Protein AF-0000000075550782 (afdb_homodimer)

Sequence (140 aa):
MREEEVTAQDTEEDKLVRCVVVNNRIVGALLIGDTEMEETLENLILNKTDLEGIADTFLEPGVDLDDYFDMREEEVTAQDTEEDKLVRCVVVNNRIVGALLIGDTEMEETLENLILNKTDLEGIADTFLEPGVDLDDYFD

InterPro domains:
  IPR016156 FAD/NAD-linked reductase, dimerisation domain superfamily [G3DSA:3.30.390.30] (1-61)
  IPR041575 NADH-rubredoxin oxidoreductase, C-terminal [PF18267] (4-49)
  IPR050260 FAD-dependent oxidoreductase [PTHR43429] (6-70)

Radius of gyration: 15.66 Å; Cα contacts (8 Å, |Δi|>4): 222; chains: 2; bounding box: 37×46×39 Å

Structure (mmCIF, N/CA/C/O backbone):
data_AF-0000000075550782-model_v1
#
loop_
_entity.id
_entity.type
_entity.pdbx_description
1 polymer 'NADH-rubredoxin oxidoreductase C-terminal domain-containing protein'
#
loop_
_atom_site.group_PDB
_atom_site.id
_atom_sit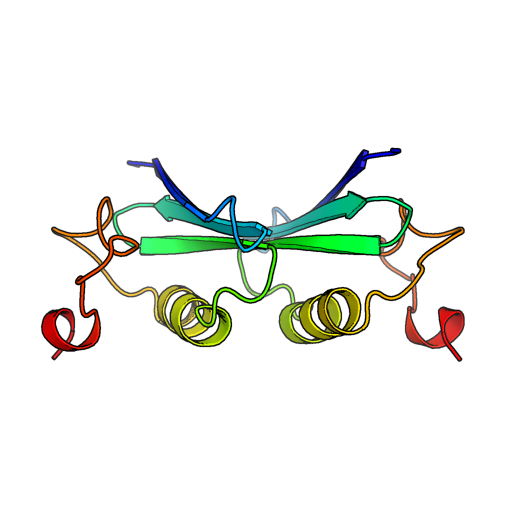e.type_symbol
_atom_site.label_atom_id
_atom_site.label_alt_id
_atom_site.label_comp_id
_atom_site.label_asym_id
_atom_site.label_entity_id
_atom_site.label_seq_id
_atom_site.pdbx_PDB_ins_code
_atom_site.Cartn_x
_atom_site.Cartn_y
_atom_site.Cartn_z
_atom_site.occupancy
_atom_site.B_iso_or_equiv
_atom_site.auth_seq_id
_atom_site.auth_comp_id
_atom_site.auth_asym_id
_atom_site.auth_atom_id
_atom_site.pdbx_PDB_model_num
ATOM 1 N N . MET A 1 1 ? 9.555 -6.371 -19.734 1 71.81 1 MET A N 1
ATOM 2 C CA . MET A 1 1 ? 9.203 -6.574 -18.328 1 71.81 1 MET A CA 1
ATOM 3 C C . MET A 1 1 ? 7.691 -6.605 -18.156 1 71.81 1 MET A C 1
ATOM 5 O O . MET A 1 1 ? 6.977 -5.781 -18.719 1 71.81 1 MET A O 1
ATOM 9 N N . ARG A 1 2 ? 7.262 -7.715 -17.828 1 85.94 2 ARG A N 1
ATOM 10 C CA . ARG A 1 2 ? 5.812 -7.848 -17.703 1 85.94 2 ARG A CA 1
ATOM 11 C C . ARG A 1 2 ? 5.328 -7.246 -16.391 1 85.94 2 ARG A C 1
ATOM 13 O O . ARG A 1 2 ? 5.711 -7.703 -15.305 1 85.94 2 ARG A O 1
ATOM 20 N N . GLU A 1 3 ? 4.777 -6.156 -16.406 1 90.88 3 GLU A N 1
ATOM 21 C CA . GLU A 1 3 ? 4.156 -5.488 -15.258 1 90.88 3 GLU A CA 1
ATOM 22 C C . GLU A 1 3 ? 2.637 -5.633 -15.297 1 90.88 3 GLU A C 1
ATOM 24 O O . GLU A 1 3 ? 2.02 -5.492 -16.359 1 90.88 3 GLU A O 1
ATOM 29 N N . GLU A 1 4 ? 2.117 -6.055 -14.211 1 96.56 4 GLU A N 1
ATOM 30 C CA . GLU A 1 4 ? 0.665 -6.133 -14.094 1 96.56 4 GLU A CA 1
ATOM 31 C C . GLU A 1 4 ? 0.195 -5.664 -12.719 1 96.56 4 GLU A C 1
ATOM 33 O O . GLU A 1 4 ? 0.998 -5.535 -11.789 1 96.56 4 GLU A O 1
ATOM 38 N N . GLU A 1 5 ? -1.052 -5.266 -12.664 1 96.88 5 GLU A N 1
ATOM 39 C CA . GLU A 1 5 ? -1.719 -4.922 -11.414 1 96.88 5 GLU A CA 1
ATOM 40 C C . GLU A 1 5 ? -2.824 -5.922 -11.086 1 96.88 5 GLU A C 1
ATOM 42 O O . GLU A 1 5 ? -3.6 -6.312 -11.961 1 96.88 5 GLU A O 1
ATOM 47 N N . VAL A 1 6 ? -2.789 -6.359 -9.852 1 97.81 6 VAL A N 1
ATOM 48 C CA . VAL A 1 6 ? -3.816 -7.273 -9.359 1 97.81 6 VAL A CA 1
ATOM 49 C C . VAL A 1 6 ? -4.566 -6.637 -8.195 1 97.81 6 VAL A C 1
ATOM 51 O O . VAL A 1 6 ? -3.947 -6.098 -7.273 1 97.81 6 VAL A O 1
ATOM 54 N N . THR A 1 7 ? -5.91 -6.762 -8.242 1 97.81 7 THR A N 1
ATOM 55 C CA . THR A 1 7 ? -6.715 -6.109 -7.215 1 97.81 7 THR A CA 1
ATOM 56 C C . THR A 1 7 ? -7.77 -7.066 -6.664 1 97.81 7 THR A C 1
ATOM 58 O O . THR A 1 7 ? -8.344 -7.863 -7.406 1 97.81 7 THR A O 1
ATOM 61 N N . ALA A 1 8 ? -7.969 -7.082 -5.391 1 97.31 8 ALA A N 1
ATOM 62 C CA . ALA A 1 8 ? -9.094 -7.699 -4.684 1 97.31 8 ALA A CA 1
ATOM 63 C C . ALA A 1 8 ? -9.82 -6.676 -3.82 1 97.31 8 ALA A C 1
ATOM 65 O O . ALA A 1 8 ? -9.195 -5.914 -3.082 1 97.31 8 ALA A O 1
ATOM 66 N N . GLN A 1 9 ? -11.125 -6.656 -4.004 1 96.44 9 GLN A N 1
ATOM 67 C CA . GLN A 1 9 ? -11.914 -5.664 -3.287 1 96.44 9 GLN A CA 1
ATOM 68 C C . GLN A 1 9 ? -13.156 -6.297 -2.654 1 96.44 9 GLN A C 1
ATOM 70 O O . GLN A 1 9 ? -13.797 -7.152 -3.266 1 96.44 9 GLN A O 1
ATOM 75 N N . ASP A 1 10 ? -13.398 -5.953 -1.348 1 96.75 10 ASP A N 1
ATOM 76 C CA . ASP A 1 10 ? -14.648 -6.262 -0.65 1 96.75 10 ASP A CA 1
ATOM 77 C C . ASP A 1 10 ? -15.406 -4.984 -0.292 1 96.75 10 ASP A C 1
ATOM 79 O O . ASP A 1 10 ? -15.055 -4.297 0.669 1 96.75 10 ASP A O 1
ATOM 83 N N . THR A 1 11 ? -16.406 -4.676 -1.049 1 94.69 11 THR A N 1
ATOM 84 C CA . THR A 1 11 ? -17.125 -3.414 -0.891 1 94.69 11 THR A CA 1
ATOM 85 C C . THR A 1 11 ? -17.969 -3.422 0.383 1 94.69 11 THR A C 1
ATOM 87 O O . THR A 1 11 ? -18.203 -2.373 0.986 1 94.69 11 THR A O 1
ATOM 90 N N . GLU A 1 12 ? -18.391 -4.609 0.742 1 95 12 GLU A N 1
ATOM 91 C CA . GLU A 1 12 ? -19.188 -4.707 1.96 1 95 12 GLU A CA 1
ATOM 92 C C . GLU A 1 12 ? -18.359 -4.371 3.193 1 95 12 GLU A C 1
ATOM 94 O O . GLU A 1 12 ? -18.828 -3.693 4.105 1 95 12 GLU A O 1
ATOM 99 N N . GLU A 1 13 ? -17.125 -4.777 3.229 1 93.88 13 GLU A N 1
ATOM 100 C CA . GLU A 1 13 ? -16.266 -4.555 4.379 1 93.88 13 GLU A CA 1
ATOM 101 C C . GLU A 1 13 ? -15.344 -3.359 4.156 1 93.88 13 GLU A C 1
ATOM 103 O O . GLU A 1 13 ? -14.477 -3.074 4.98 1 93.88 13 GLU A O 1
ATOM 108 N N . ASP A 1 14 ? -15.516 -2.693 3.088 1 93.44 14 ASP A N 1
ATOM 109 C CA . ASP A 1 14 ? -14.719 -1.521 2.742 1 93.44 14 ASP A CA 1
ATOM 110 C C . ASP A 1 14 ? -13.227 -1.831 2.812 1 93.44 14 ASP A C 1
ATOM 112 O O . ASP A 1 14 ? -12.469 -1.104 3.451 1 93.44 14 ASP A O 1
ATOM 116 N N . LYS A 1 15 ? -12.812 -2.92 2.172 1 96.25 15 LYS A N 1
ATOM 117 C CA . LYS A 1 15 ? -11.422 -3.35 2.105 1 96.25 15 LYS A CA 1
ATOM 118 C C . LYS A 1 15 ? -10.945 -3.449 0.659 1 96.25 15 LYS A C 1
ATOM 120 O O . LYS A 1 15 ? -11.719 -3.814 -0.231 1 96.25 15 LYS A O 1
ATOM 125 N N . LEU A 1 16 ? -9.695 -3.172 0.411 1 97.38 16 LEU A N 1
ATOM 126 C CA . LEU A 1 16 ? -9.078 -3.26 -0.911 1 97.38 16 LEU A CA 1
ATOM 127 C C . LEU A 1 16 ? -7.602 -3.615 -0.801 1 97.38 16 LEU A C 1
ATOM 129 O O . LEU A 1 16 ? -6.891 -3.076 0.048 1 97.38 16 LEU A O 1
ATOM 133 N N . VAL A 1 17 ? -7.25 -4.633 -1.612 1 97.44 17 VAL A N 1
ATOM 134 C CA . VAL A 1 17 ? -5.844 -4.957 -1.833 1 97.44 17 VAL A CA 1
ATOM 135 C C . VAL A 1 17 ? -5.492 -4.75 -3.305 1 97.44 17 VAL A C 1
ATOM 137 O O . VAL A 1 17 ? -6.199 -5.23 -4.191 1 97.44 17 VAL A O 1
ATOM 140 N N . ARG A 1 18 ? -4.488 -3.943 -3.547 1 97.88 18 ARG A N 1
ATOM 141 C CA . ARG A 1 18 ? -3.955 -3.764 -4.895 1 97.88 18 ARG A CA 1
ATOM 142 C C . ARG A 1 18 ? -2.445 -3.971 -4.918 1 97.88 18 ARG A C 1
ATOM 144 O O . ARG A 1 18 ? -1.713 -3.33 -4.16 1 97.88 18 ARG A O 1
ATOM 151 N N . CYS A 1 19 ? -2.027 -4.852 -5.758 1 98.38 19 CYS A N 1
ATOM 152 C CA . CYS A 1 19 ? -0.606 -5.172 -5.824 1 98.38 19 CYS A CA 1
ATOM 153 C C . CYS A 1 19 ? -0.036 -4.828 -7.195 1 98.38 19 CYS A C 1
ATOM 155 O O . CYS A 1 19 ? -0.718 -4.977 -8.211 1 98.38 19 CYS A O 1
ATOM 157 N N . VAL A 1 20 ? 1.141 -4.328 -7.141 1 97.94 20 VAL A N 1
ATOM 158 C CA . VAL A 1 20 ? 1.95 -4.207 -8.344 1 97.94 20 VAL A CA 1
ATOM 159 C C . VAL A 1 20 ?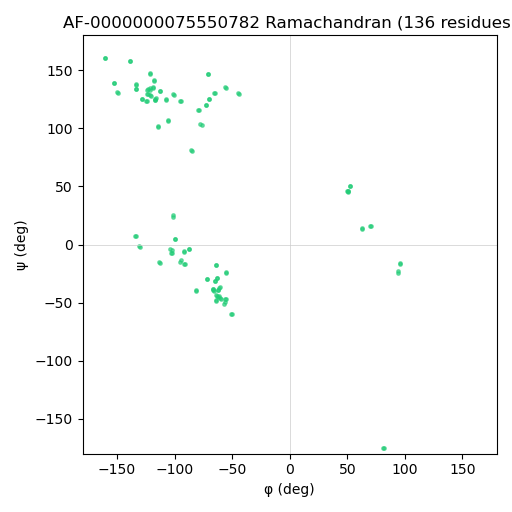 2.865 -5.422 -8.477 1 97.94 20 VAL A C 1
ATOM 161 O O . VAL A 1 20 ? 3.633 -5.73 -7.566 1 97.94 20 VAL A O 1
ATOM 164 N N . VAL A 1 21 ? 2.74 -6.109 -9.641 1 97.94 21 VAL A N 1
ATOM 165 C CA . VAL A 1 21 ? 3.506 -7.324 -9.898 1 97.94 21 VAL A CA 1
ATOM 166 C C . VAL A 1 21 ? 4.441 -7.102 -11.086 1 97.94 21 VAL A C 1
ATOM 168 O O . VAL A 1 21 ? 4.016 -6.625 -12.141 1 97.94 21 VAL A O 1
ATOM 171 N N . VAL A 1 22 ? 5.691 -7.352 -10.836 1 97.06 22 VAL A N 1
ATOM 172 C CA . VAL A 1 22 ? 6.707 -7.273 -11.883 1 97.06 22 VAL A CA 1
ATOM 173 C C . VAL A 1 22 ? 7.453 -8.602 -11.984 1 97.06 22 VAL A C 1
ATOM 175 O O . VAL A 1 22 ? 8.031 -9.07 -11 1 97.06 22 VAL A O 1
ATOM 178 N N . ASN A 1 23 ? 7.469 -9.234 -13.172 1 96.38 23 ASN A N 1
ATOM 179 C CA . ASN A 1 23 ? 8.133 -10.523 -13.383 1 96.38 23 ASN A CA 1
ATOM 180 C C . ASN A 1 23 ? 7.723 -11.539 -12.328 1 96.38 23 ASN A C 1
ATOM 182 O O . ASN A 1 23 ? 8.578 -12.148 -11.68 1 96.38 23 ASN A O 1
ATOM 186 N N . ASN A 1 24 ? 6.473 -11.609 -12.078 1 96.44 24 ASN A N 1
ATOM 187 C CA . ASN A 1 24 ? 5.84 -12.586 -11.203 1 96.44 24 ASN A CA 1
ATOM 188 C C . ASN A 1 24 ? 6.176 -12.328 -9.734 1 96.44 24 ASN A C 1
ATOM 190 O O . ASN A 1 24 ? 5.969 -13.188 -8.883 1 96.44 24 ASN A O 1
ATOM 194 N N . ARG A 1 25 ? 6.672 -11.172 -9.391 1 97.38 25 ARG A N 1
ATOM 195 C CA . ARG A 1 25 ? 6.988 -10.797 -8.023 1 97.38 25 ARG A CA 1
ATOM 196 C C . ARG A 1 25 ? 6.223 -9.547 -7.602 1 97.38 25 ARG A C 1
ATOM 198 O O . ARG A 1 25 ? 6.141 -8.578 -8.359 1 97.38 25 ARG A O 1
ATOM 205 N N . ILE A 1 26 ? 5.641 -9.633 -6.41 1 97.62 26 ILE A N 1
ATOM 206 C CA . ILE A 1 26 ? 5.012 -8.438 -5.871 1 97.62 26 ILE A CA 1
ATOM 207 C C . ILE A 1 26 ? 6.082 -7.414 -5.492 1 97.62 26 ILE A C 1
ATOM 209 O O . ILE A 1 26 ? 7.016 -7.73 -4.75 1 97.62 26 ILE A O 1
ATOM 213 N N . VAL A 1 27 ? 5.977 -6.195 -6.016 1 97.38 27 VAL A N 1
ATOM 214 C CA . VAL A 1 27 ? 6.996 -5.195 -5.723 1 97.38 27 VAL A CA 1
ATOM 215 C C . VAL A 1 27 ? 6.387 -4.07 -4.887 1 97.38 27 VAL A C 1
ATOM 217 O O . VAL A 1 27 ? 7.113 -3.252 -4.312 1 97.38 27 VAL A O 1
ATOM 220 N N . GLY A 1 28 ? 5.039 -3.973 -4.812 1 97.06 28 GLY A N 1
ATOM 221 C CA . GLY A 1 28 ? 4.293 -3.01 -4.02 1 97.06 28 GLY A CA 1
ATOM 222 C C . GLY A 1 28 ? 2.855 -3.43 -3.771 1 97.06 28 GLY A C 1
ATOM 223 O O . GLY A 1 28 ? 2.295 -4.227 -4.527 1 97.06 28 GLY A O 1
ATOM 224 N N . ALA A 1 29 ? 2.289 -2.824 -2.77 1 97.25 29 ALA A N 1
ATOM 225 C CA . ALA A 1 29 ? 0.905 -3.145 -2.434 1 97.25 29 ALA A CA 1
ATOM 226 C C . ALA A 1 29 ? 0.215 -1.958 -1.765 1 97.25 29 ALA A C 1
ATOM 228 O O . ALA A 1 29 ? 0.818 -1.265 -0.942 1 97.25 29 ALA A O 1
ATOM 229 N N . LEU A 1 30 ? -0.948 -1.788 -2.154 1 97.25 30 LEU A N 1
ATOM 230 C CA . LEU A 1 30 ? -1.873 -0.853 -1.524 1 97.25 30 LEU A CA 1
ATOM 231 C C . LEU A 1 30 ? -2.949 -1.598 -0.74 1 97.25 30 LEU A C 1
ATOM 233 O O . LEU A 1 30 ? -3.633 -2.467 -1.287 1 97.25 30 LEU A O 1
ATOM 237 N N . LEU A 1 31 ? -3.074 -1.271 0.524 1 96.44 31 LEU A N 1
ATOM 238 C CA . LEU A 1 31 ? -4.074 -1.889 1.389 1 96.44 31 LEU A CA 1
ATOM 239 C C . LEU A 1 31 ? -5.008 -0.836 1.977 1 96.44 31 LEU A C 1
ATOM 241 O O . LEU A 1 31 ? -4.551 0.195 2.477 1 96.44 31 LEU A O 1
ATOM 245 N N . ILE A 1 32 ? -6.242 -1.084 1.823 1 96.12 32 ILE A N 1
ATOM 246 C CA . ILE A 1 32 ? -7.262 -0.278 2.482 1 96.12 32 ILE A CA 1
ATOM 247 C C . ILE A 1 32 ? -8.164 -1.176 3.328 1 96.12 32 ILE A C 1
ATOM 249 O O . ILE A 1 32 ? -8.648 -2.203 2.852 1 96.12 32 ILE A O 1
ATOM 253 N N . GLY A 1 33 ? -8.367 -0.693 4.547 1 93.19 33 GLY A N 1
ATOM 254 C CA . GLY A 1 33 ? -9.203 -1.482 5.434 1 93.19 33 GLY A CA 1
ATOM 255 C C . GLY A 1 33 ? -8.453 -2.609 6.117 1 93.19 33 GLY A C 1
ATOM 256 O O . GLY A 1 33 ? -7.23 -2.701 6.012 1 93.19 33 GLY A O 1
ATOM 257 N N . ASP A 1 34 ? -9.172 -3.402 6.848 1 90.81 34 ASP A N 1
ATOM 258 C CA . ASP A 1 34 ? -8.609 -4.527 7.586 1 90.81 34 ASP A CA 1
ATOM 259 C C . ASP A 1 34 ? -8.5 -5.77 6.703 1 90.81 34 ASP A C 1
ATOM 261 O O . ASP A 1 34 ? -9.359 -6.648 6.758 1 90.81 34 ASP A O 1
ATOM 265 N N . THR A 1 35 ? -7.469 -5.949 5.809 1 90.12 35 THR A N 1
ATOM 266 C CA . THR A 1 35 ? -7.371 -6.98 4.781 1 90.12 35 THR A CA 1
ATOM 267 C C . THR A 1 35 ? -6.652 -8.211 5.316 1 90.12 35 THR A C 1
ATOM 269 O O . THR A 1 35 ? -6.73 -9.289 4.723 1 90.12 35 THR A O 1
ATOM 272 N N . GLU A 1 36 ? -5.871 -8.195 6.496 1 87.44 36 GLU A N 1
ATOM 273 C CA . GLU A 1 36 ? -5.094 -9.273 7.09 1 87.44 36 GLU A CA 1
ATOM 274 C C . GLU A 1 36 ? -3.971 -9.727 6.156 1 87.44 36 GLU A C 1
ATOM 276 O O . GLU A 1 36 ? -3.404 -10.805 6.336 1 87.44 36 GLU A O 1
ATOM 281 N N . MET A 1 37 ? -3.631 -9.062 5.164 1 92.12 37 MET A N 1
ATOM 282 C CA . MET A 1 37 ? -2.629 -9.422 4.164 1 92.12 37 MET A CA 1
ATOM 283 C C . MET A 1 37 ? -1.327 -8.664 4.402 1 92.12 37 MET A C 1
ATOM 285 O O . MET A 1 37 ? -0.333 -8.906 3.713 1 92.12 37 MET A O 1
ATOM 289 N N . GLU A 1 38 ? -1.363 -7.758 5.309 1 89.88 38 GLU A N 1
ATOM 290 C CA . GLU A 1 38 ? -0.228 -6.863 5.52 1 89.88 38 GLU A CA 1
ATOM 291 C C . GLU A 1 38 ? 1.072 -7.648 5.664 1 89.88 38 GLU A C 1
ATOM 293 O O . GLU A 1 38 ? 2.012 -7.453 4.891 1 89.88 38 GLU A O 1
ATOM 298 N N . GLU A 1 39 ? 1.128 -8.469 6.617 1 89.5 39 GLU A N 1
ATOM 299 C CA . GLU A 1 39 ? 2.334 -9.242 6.883 1 89.5 39 GLU A CA 1
ATOM 300 C C . GLU A 1 39 ? 2.678 -10.148 5.703 1 89.5 39 GLU A C 1
ATOM 302 O O . GLU A 1 39 ? 3.842 -10.25 5.309 1 89.5 39 GLU A O 1
ATOM 307 N N . THR A 1 40 ? 1.679 -10.828 5.141 1 93.38 40 THR A N 1
ATOM 308 C CA . THR A 1 40 ? 1.886 -11.727 4.008 1 93.38 40 THR A CA 1
ATOM 309 C C . THR A 1 40 ? 2.533 -10.984 2.842 1 93.38 40 THR A C 1
ATOM 311 O O . THR A 1 40 ? 3.537 -11.438 2.293 1 93.38 40 THR A O 1
ATOM 314 N N . LEU A 1 41 ? 1.949 -9.828 2.457 1 94.69 41 LEU A N 1
ATOM 315 C CA . LEU A 1 41 ? 2.457 -9.07 1.32 1 94.69 41 LEU A CA 1
ATOM 316 C C . LEU A 1 41 ? 3.854 -8.531 1.608 1 94.69 41 LEU A C 1
ATOM 318 O O . LEU A 1 41 ? 4.711 -8.516 0.724 1 94.69 41 LEU A O 1
ATOM 322 N N . GLU A 1 42 ? 4.027 -8.078 2.863 1 92 42 GLU A N 1
ATOM 323 C CA . GLU A 1 42 ? 5.363 -7.637 3.246 1 92 42 GLU A CA 1
ATOM 324 C C . GLU A 1 42 ? 6.398 -8.734 3.01 1 92 42 GLU A C 1
ATOM 326 O O . GLU A 1 42 ? 7.461 -8.484 2.439 1 92 42 GLU A O 1
ATOM 331 N N . ASN A 1 43 ? 6.098 -9.953 3.441 1 93 43 ASN A N 1
ATOM 332 C CA . ASN A 1 43 ? 7.02 -11.078 3.293 1 93 43 ASN A CA 1
ATOM 333 C C . ASN A 1 43 ? 7.27 -11.406 1.824 1 93 43 ASN A C 1
ATOM 335 O O . ASN A 1 43 ? 8.406 -11.672 1.428 1 93 43 ASN A O 1
ATOM 339 N N . LEU A 1 44 ? 6.258 -11.414 1.057 1 95.31 44 LEU A N 1
ATOM 340 C CA . LEU A 1 44 ? 6.395 -11.703 -0.366 1 95.31 44 LEU A CA 1
ATOM 341 C C . LEU A 1 44 ? 7.301 -10.688 -1.044 1 95.31 44 LEU A C 1
ATOM 343 O O . LEU A 1 44 ? 8.117 -11.039 -1.894 1 95.31 44 LEU A O 1
ATOM 347 N N . ILE A 1 45 ? 7.07 -9.383 -0.75 1 95.62 45 ILE A N 1
ATOM 348 C CA . ILE A 1 45 ? 7.848 -8.297 -1.344 1 95.62 45 ILE A CA 1
ATOM 349 C C . ILE A 1 45 ? 9.305 -8.414 -0.903 1 95.62 45 ILE A C 1
ATOM 351 O O . ILE A 1 45 ? 10.219 -8.406 -1.737 1 95.62 45 ILE A O 1
ATOM 355 N N . LEU A 1 46 ? 9.508 -8.594 0.44 1 92.5 46 LEU A N 1
ATOM 356 C CA . LEU A 1 46 ? 10.852 -8.641 1.003 1 92.5 46 LEU A CA 1
ATOM 357 C C . LEU A 1 46 ? 11.633 -9.82 0.436 1 92.5 46 LEU A C 1
ATOM 359 O O . LEU A 1 46 ? 12.82 -9.695 0.121 1 92.5 46 LEU A O 1
ATOM 363 N N . ASN A 1 47 ? 11 -10.922 0.264 1 94.56 47 ASN A N 1
ATOM 364 C CA . ASN A 1 47 ? 11.664 -12.141 -0.171 1 94.56 47 ASN A CA 1
ATOM 365 C C . ASN A 1 47 ? 11.727 -12.234 -1.693 1 94.56 47 ASN A C 1
ATOM 367 O O . ASN A 1 47 ? 12.32 -13.172 -2.238 1 94.56 47 ASN A O 1
ATOM 371 N N . LYS A 1 48 ? 11.125 -11.273 -2.275 1 96 48 LYS A N 1
ATOM 372 C CA . LYS A 1 48 ? 11.039 -11.297 -3.732 1 96 48 LYS A CA 1
ATOM 373 C C . LYS A 1 48 ? 10.516 -12.641 -4.23 1 96 48 LYS A C 1
ATOM 375 O O . LYS A 1 48 ? 11.094 -13.242 -5.145 1 96 48 LYS A O 1
ATOM 380 N N . THR A 1 49 ? 9.508 -13.078 -3.615 1 96.44 49 THR A N 1
ATOM 381 C CA . THR A 1 49 ? 8.984 -14.414 -3.863 1 96.44 49 THR A CA 1
ATOM 382 C C . THR A 1 49 ? 8.453 -14.539 -5.285 1 96.44 49 THR A C 1
ATOM 384 O O . THR A 1 49 ? 7.699 -13.672 -5.746 1 96.44 49 THR A O 1
ATOM 387 N N . ASP A 1 50 ? 8.836 -15.602 -6.066 1 96.56 50 ASP A N 1
ATOM 388 C CA . ASP A 1 50 ? 8.352 -15.867 -7.418 1 96.56 50 ASP A CA 1
ATOM 389 C C . ASP A 1 50 ? 6.973 -16.531 -7.387 1 96.56 50 ASP A C 1
ATOM 391 O O . ASP A 1 50 ? 6.82 -17.641 -6.863 1 96.56 50 ASP A O 1
ATOM 395 N N . LEU A 1 51 ? 5.961 -15.859 -7.914 1 96.88 51 LEU A N 1
ATOM 396 C CA . LEU A 1 51 ? 4.59 -16.359 -7.938 1 96.88 51 LEU A CA 1
ATOM 397 C C . LEU A 1 51 ? 4.242 -16.922 -9.305 1 96.88 51 LEU A C 1
ATOM 399 O O . LEU A 1 51 ? 3.092 -16.844 -9.742 1 96.88 51 LEU A O 1
ATOM 403 N N . GLU A 1 52 ? 5.172 -17.328 -10.008 1 94.25 52 GLU A N 1
ATOM 404 C CA . GLU A 1 52 ? 4.918 -17.906 -11.32 1 94.25 52 GLU A CA 1
ATOM 405 C C . GLU A 1 52 ? 3.748 -18.891 -11.273 1 94.25 52 GLU A C 1
ATOM 407 O O . GLU A 1 52 ? 3.674 -19.734 -10.367 1 94.25 52 GLU A O 1
ATOM 412 N N . GLY A 1 53 ? 2.785 -18.734 -12.219 1 94.25 53 GLY A N 1
ATOM 413 C CA . GLY A 1 53 ? 1.615 -19.594 -12.266 1 94.25 53 GLY A CA 1
ATOM 414 C C . GLY A 1 53 ? 0.423 -19.031 -11.523 1 94.25 53 GLY A C 1
ATOM 415 O O . GLY A 1 53 ? -0.724 -19.359 -11.828 1 94.25 53 GLY A O 1
ATOM 416 N N . ILE A 1 54 ? 0.693 -18.156 -10.547 1 95.88 54 ILE A N 1
ATOM 417 C CA . ILE A 1 54 ? -0.428 -17.656 -9.758 1 95.88 54 ILE A CA 1
ATOM 418 C C . ILE A 1 54 ? -0.328 -16.141 -9.617 1 95.88 54 ILE A C 1
ATOM 420 O O . ILE A 1 54 ? -1.058 -15.531 -8.836 1 95.88 54 ILE A O 1
ATOM 424 N N . ALA A 1 55 ? 0.52 -15.453 -10.234 1 95.88 55 ALA A N 1
ATOM 425 C CA . ALA A 1 55 ? 0.779 -14.023 -10.109 1 95.88 55 ALA A CA 1
ATOM 426 C C . ALA A 1 55 ? -0.493 -13.211 -10.336 1 95.88 55 ALA A C 1
ATOM 428 O O . ALA A 1 55 ? -0.644 -12.109 -9.797 1 95.88 55 ALA A O 1
ATOM 429 N N . ASP A 1 56 ? -1.47 -13.805 -11.07 1 95.56 56 ASP A N 1
ATOM 430 C CA . ASP A 1 56 ? -2.68 -13.062 -11.414 1 95.56 56 ASP A CA 1
ATOM 431 C C . ASP A 1 56 ? -3.855 -13.5 -10.539 1 95.56 56 ASP A C 1
ATOM 433 O O . ASP A 1 56 ? -4.941 -12.922 -10.625 1 95.56 56 ASP A O 1
ATOM 437 N N . THR A 1 57 ? -3.57 -14.5 -9.719 1 95.31 57 THR A N 1
ATOM 438 C CA . THR A 1 57 ? -4.711 -15.078 -9.023 1 95.31 57 THR A CA 1
ATOM 439 C C . THR A 1 57 ? -4.422 -15.203 -7.527 1 95.31 57 THR A C 1
ATOM 441 O O . THR A 1 57 ? -5.297 -15.594 -6.75 1 95.31 57 THR A O 1
ATOM 444 N N . PHE A 1 58 ? -3.256 -14.828 -7.031 1 96.38 58 PHE A N 1
ATOM 445 C CA . PHE A 1 58 ? -2.789 -15.109 -5.676 1 96.38 58 PHE A CA 1
ATOM 446 C C . PHE A 1 58 ? -3.67 -14.422 -4.645 1 96.38 58 PHE A C 1
ATOM 448 O O . PHE A 1 58 ? -3.678 -14.805 -3.473 1 96.38 58 PHE A O 1
ATOM 455 N N . LEU A 1 59 ? -4.449 -13.438 -5.039 1 96.69 59 LEU A N 1
ATOM 456 C CA . LEU A 1 59 ? -5.32 -12.742 -4.098 1 96.69 59 LEU A CA 1
ATOM 457 C C . LEU A 1 59 ? -6.703 -13.383 -4.059 1 96.69 59 LEU A C 1
ATOM 459 O O . LEU A 1 59 ? -7.562 -12.969 -3.279 1 96.69 59 LEU A O 1
ATOM 463 N N . GLU A 1 60 ? -6.961 -14.367 -4.953 1 94.94 60 GLU A N 1
ATOM 464 C CA . GLU A 1 60 ? -8.289 -14.969 -5.047 1 94.94 60 GLU A CA 1
ATOM 465 C C . GLU A 1 60 ? -8.586 -15.836 -3.826 1 94.94 60 GLU A C 1
ATOM 467 O O . GLU A 1 60 ? -7.676 -16.422 -3.232 1 94.94 60 GLU A O 1
ATOM 472 N N . PRO A 1 61 ? -9.945 -15.805 -3.48 1 90.69 61 PRO A N 1
ATOM 473 C CA . PRO A 1 61 ? -10.344 -16.688 -2.373 1 90.69 61 PRO A CA 1
ATOM 474 C C . PRO A 1 61 ? -9.961 -18.141 -2.611 1 90.69 61 PRO A C 1
ATOM 476 O O . PRO A 1 61 ? -10.094 -18.641 -3.73 1 90.69 61 PRO A O 1
ATOM 479 N N . GLY A 1 62 ? -9.469 -18.719 -1.706 1 89.56 62 GLY A N 1
ATOM 480 C CA . GLY A 1 62 ? -9.148 -20.141 -1.813 1 89.56 62 GLY A CA 1
ATOM 481 C C . GLY A 1 62 ? -7.707 -20.406 -2.201 1 89.56 62 GLY A C 1
ATOM 482 O O . GLY A 1 62 ? -7.242 -21.547 -2.162 1 89.56 62 GLY A O 1
ATOM 483 N N . VAL A 1 63 ? -7.031 -19.422 -2.701 1 90.88 63 VAL A N 1
ATOM 484 C CA . VAL A 1 63 ? -5.609 -19.578 -2.988 1 90.88 63 VAL A CA 1
ATOM 485 C C . VAL A 1 63 ? -4.82 -19.609 -1.682 1 90.88 63 VAL A C 1
ATOM 487 O O . VAL A 1 63 ? -4.934 -18.703 -0.858 1 90.88 63 VAL A O 1
ATOM 490 N N . ASP A 1 64 ? -4.117 -20.703 -1.446 1 90.69 64 ASP A N 1
ATOM 491 C CA . ASP A 1 64 ? -3.24 -20.859 -0.29 1 90.69 64 ASP A CA 1
ATOM 492 C C . ASP A 1 64 ? -1.772 -20.75 -0.697 1 90.69 64 ASP A C 1
ATOM 494 O O . ASP A 1 64 ? -1.201 -21.688 -1.238 1 90.69 64 ASP A O 1
ATOM 498 N N . LEU A 1 65 ? -1.226 -19.656 -0.338 1 89.38 65 LEU A N 1
ATOM 499 C CA . LEU A 1 65 ? 0.15 -19.375 -0.742 1 89.38 65 LEU A CA 1
ATOM 500 C C . LEU A 1 65 ? 1.109 -20.375 -0.099 1 89.38 65 LEU A C 1
ATOM 502 O O . LEU A 1 65 ? 2.174 -20.672 -0.651 1 89.38 65 LEU A O 1
ATOM 506 N N . ASP A 1 66 ? 0.756 -20.812 1.037 1 87.38 66 ASP A N 1
ATOM 507 C CA . ASP A 1 66 ? 1.609 -21.797 1.69 1 87.38 66 ASP A CA 1
ATOM 508 C C . ASP A 1 66 ? 1.719 -23.062 0.852 1 87.38 66 ASP A C 1
ATOM 510 O O . ASP A 1 66 ? 2.746 -23.75 0.879 1 87.38 66 ASP A O 1
ATOM 514 N N . ASP A 1 67 ? 0.651 -23.484 0.193 1 87.19 67 ASP A N 1
ATOM 515 C CA . ASP A 1 67 ? 0.654 -24.656 -0.675 1 87.19 67 ASP A CA 1
ATOM 516 C C . ASP A 1 67 ? 1.6 -24.453 -1.858 1 87.19 67 ASP A C 1
ATOM 518 O O . ASP A 1 67 ? 2.137 -25.422 -2.396 1 87.19 67 ASP A O 1
ATOM 522 N N . TYR A 1 68 ? 1.725 -23.219 -2.205 1 83.88 68 TYR A N 1
ATOM 523 C CA . TYR A 1 68 ? 2.506 -22.906 -3.398 1 83.88 68 TYR A CA 1
ATOM 524 C C . TYR A 1 68 ? 3.998 -22.891 -3.084 1 83.88 68 TYR A C 1
ATOM 526 O O . TYR A 1 68 ? 4.816 -23.281 -3.916 1 83.88 68 TYR A O 1
ATOM 534 N N . PHE A 1 69 ? 4.32 -22.375 -1.962 1 83.88 69 PHE A N 1
ATOM 535 C CA . PHE A 1 69 ? 5.734 -22.219 -1.658 1 83.88 69 PHE A CA 1
ATOM 536 C C . PHE A 1 69 ? 6.258 -23.391 -0.842 1 83.88 69 PHE A C 1
ATOM 538 O O . PHE A 1 69 ? 7.461 -23.484 -0.591 1 83.88 69 PHE A O 1
ATOM 545 N N . ASP A 1 70 ? 5.465 -24.203 -0.268 1 72.5 70 ASP A N 1
ATOM 546 C CA . ASP A 1 70 ? 5.953 -25.422 0.365 1 72.5 70 ASP A CA 1
ATOM 547 C C . ASP A 1 70 ? 6.305 -26.484 -0.679 1 72.5 70 ASP A C 1
ATOM 549 O O . ASP A 1 70 ? 5.758 -26.484 -1.784 1 72.5 70 ASP A O 1
ATOM 553 N N . MET B 1 1 ? -16.516 14.992 0.161 1 72.19 1 MET B N 1
ATOM 554 C CA . MET B 1 1 ? -15.391 14.281 0.774 1 72.19 1 MET B CA 1
ATOM 555 C C . MET B 1 1 ? -14.094 14.57 0.027 1 72.19 1 MET B C 1
ATOM 557 O O . MET B 1 1 ? -14.07 14.57 -1.205 1 72.19 1 MET B O 1
ATOM 561 N N . ARG B 1 2 ? -13.297 15.242 0.697 1 86.19 2 ARG B N 1
ATOM 562 C CA . ARG B 1 2 ? -12.055 15.617 0.03 1 86.19 2 ARG B CA 1
ATOM 563 C C . ARG B 1 2 ? -11.094 14.43 -0.041 1 86.19 2 ARG B C 1
ATOM 565 O O . ARG B 1 2 ? -10.656 13.914 0.991 1 86.19 2 ARG B O 1
ATOM 572 N N . GLU B 1 3 ? -10.969 13.828 -1.083 1 90.94 3 GLU B N 1
ATOM 573 C CA . GLU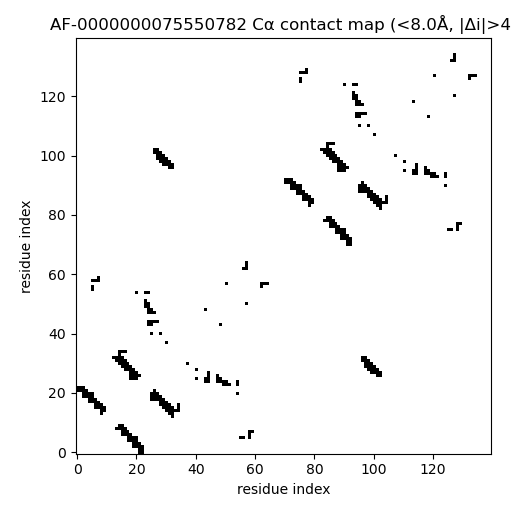 B 1 3 ? -10.016 12.758 -1.359 1 90.94 3 GLU B CA 1
ATOM 574 C C 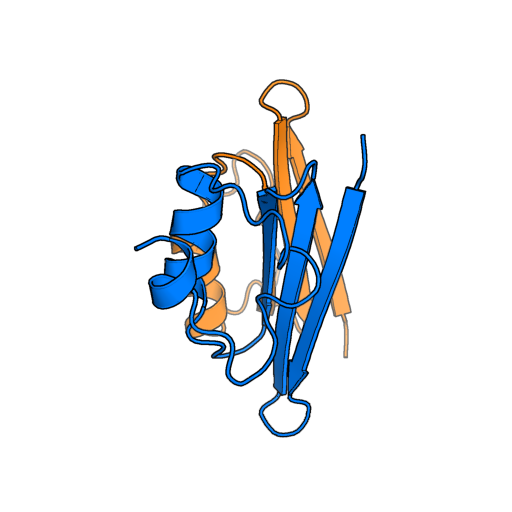. GLU B 1 3 ? -8.812 13.273 -2.133 1 90.94 3 GLU B C 1
ATOM 576 O O . GLU B 1 3 ? -8.953 14.062 -3.07 1 90.94 3 GLU B O 1
ATOM 581 N N . GLU B 1 4 ? -7.672 12.953 -1.625 1 96.62 4 GLU B N 1
ATOM 582 C CA . GLU B 1 4 ? -6.445 13.312 -2.332 1 96.62 4 GLU B CA 1
ATOM 583 C C . GLU B 1 4 ? -5.426 12.172 -2.273 1 96.62 4 GLU B C 1
ATOM 585 O O . GLU B 1 4 ? -5.574 11.242 -1.479 1 96.62 4 GLU B O 1
ATOM 590 N N . GLU B 1 5 ? -4.527 12.195 -3.219 1 96.94 5 GLU B N 1
ATOM 591 C CA . GLU B 1 5 ? -3.391 11.281 -3.242 1 96.94 5 GLU B CA 1
ATOM 592 C C . GLU B 1 5 ? -2.076 12.023 -3.021 1 96.94 5 GLU B C 1
ATOM 594 O O . GLU B 1 5 ? -1.855 13.086 -3.602 1 96.94 5 GLU B O 1
ATOM 599 N N . VAL B 1 6 ? -1.291 11.461 -2.107 1 97.75 6 VAL B N 1
ATOM 600 C CA . VAL B 1 6 ? 0.029 12.016 -1.832 1 97.75 6 VAL B CA 1
ATOM 601 C C . VAL B 1 6 ? 1.103 10.977 -2.139 1 97.75 6 VAL B C 1
ATOM 603 O O . VAL B 1 6 ? 0.987 9.82 -1.732 1 97.75 6 VAL B O 1
ATOM 606 N N . THR B 1 7 ? 2.162 11.445 -2.824 1 97.81 7 THR B N 1
ATOM 607 C CA . THR B 1 7 ? 3.201 10.508 -3.242 1 97.81 7 THR B CA 1
ATOM 608 C C . THR B 1 7 ? 4.586 11.055 -2.916 1 97.81 7 THR B C 1
ATOM 610 O O . THR B 1 7 ? 4.824 12.266 -3.023 1 97.81 7 THR B O 1
ATOM 613 N N . ALA B 1 8 ? 5.469 10.242 -2.432 1 97.31 8 ALA B N 1
ATOM 614 C CA . ALA B 1 8 ? 6.902 10.469 -2.307 1 97.31 8 ALA B CA 1
ATOM 615 C C . ALA B 1 8 ? 7.699 9.375 -3.012 1 97.31 8 ALA B C 1
ATOM 617 O O . ALA B 1 8 ? 7.418 8.188 -2.836 1 97.31 8 ALA B O 1
ATOM 618 N N . GLN B 1 9 ? 8.625 9.828 -3.844 1 96.38 9 GLN B N 1
ATOM 619 C CA . GLN B 1 9 ? 9.391 8.867 -4.629 1 96.38 9 GLN B CA 1
ATOM 620 C C . GLN B 1 9 ? 10.883 9.188 -4.582 1 96.38 9 GLN B C 1
ATOM 622 O O . GLN B 1 9 ? 11.273 10.352 -4.645 1 96.38 9 GLN B O 1
ATOM 627 N N . ASP B 1 10 ? 11.719 8.117 -4.34 1 96.81 10 ASP B N 1
ATOM 628 C CA . ASP B 1 10 ? 13.164 8.172 -4.496 1 96.81 10 ASP B CA 1
ATOM 629 C C . ASP B 1 10 ? 13.633 7.25 -5.621 1 96.81 10 ASP B C 1
ATOM 631 O O . ASP B 1 10 ? 13.711 6.031 -5.441 1 96.81 10 ASP B O 1
ATOM 635 N N . THR B 1 11 ? 13.914 7.824 -6.758 1 94.69 11 THR B N 1
ATOM 636 C CA . THR B 1 11 ? 14.234 7.039 -7.945 1 94.69 11 THR B CA 1
ATOM 637 C C . THR B 1 11 ? 15.609 6.398 -7.809 1 94.69 11 THR B C 1
ATOM 639 O O . THR B 1 11 ? 15.867 5.336 -8.383 1 94.69 11 THR B O 1
ATOM 642 N N . GLU B 1 12 ? 16.469 7.078 -7.066 1 95.06 12 GLU B N 1
ATOM 643 C CA . GLU B 1 12 ? 17.797 6.52 -6.871 1 95.06 12 GLU B CA 1
ATOM 644 C C . GLU B 1 12 ? 17.75 5.23 -6.059 1 95.06 12 GLU B C 1
ATOM 646 O O . GLU B 1 12 ? 18.469 4.273 -6.355 1 95.06 12 GLU B O 1
ATOM 651 N N . GLU B 1 13 ? 16.906 5.164 -5.086 1 94 13 GLU B N 1
ATOM 652 C CA . GLU B 1 13 ? 16.812 3.996 -4.211 1 94 13 GLU B CA 1
ATOM 653 C C . GLU B 1 13 ? 15.656 3.096 -4.621 1 94 13 GLU B C 1
ATOM 655 O O . GLU B 1 13 ? 15.352 2.115 -3.939 1 94 13 GLU B O 1
ATOM 660 N N . ASP B 1 14 ? 15.016 3.418 -5.691 1 93.5 14 ASP B N 1
ATOM 661 C CA . ASP B 1 14 ? 13.891 2.646 -6.211 1 93.5 14 ASP B CA 1
ATOM 662 C C . ASP B 1 14 ? 12.836 2.424 -5.133 1 93.5 14 A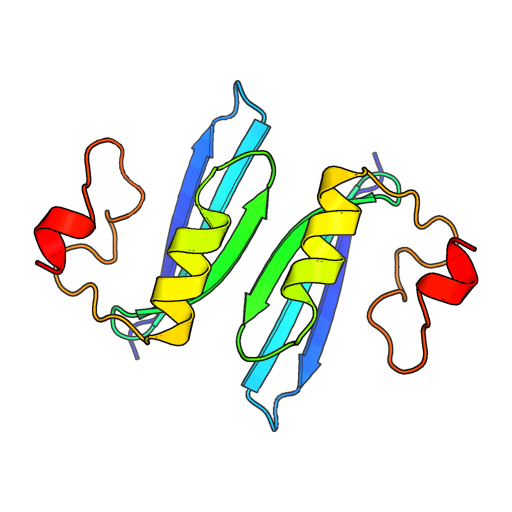SP B C 1
ATOM 664 O O . ASP B 1 14 ? 12.398 1.291 -4.902 1 93.5 14 ASP B O 1
ATOM 668 N N . LYS B 1 15 ? 12.438 3.496 -4.461 1 96.31 15 LYS B N 1
ATOM 669 C CA . LYS B 1 15 ? 11.414 3.475 -3.42 1 96.31 15 LYS B CA 1
ATOM 670 C C . LYS B 1 15 ? 10.25 4.406 -3.766 1 96.31 15 LYS B C 1
ATOM 672 O O . LYS B 1 15 ? 10.461 5.461 -4.371 1 96.31 15 LYS B O 1
ATOM 677 N N . LEU B 1 16 ? 9.055 4.059 -3.363 1 97.44 16 LEU B N 1
ATOM 678 C CA . LEU B 1 16 ? 7.859 4.867 -3.578 1 97.44 16 LEU B CA 1
ATOM 679 C C . LEU B 1 16 ? 6.852 4.648 -2.457 1 97.44 16 LEU B C 1
ATOM 681 O O . LEU B 1 16 ? 6.625 3.516 -2.029 1 97.44 16 LEU B O 1
ATOM 685 N N . VAL B 1 17 ? 6.379 5.812 -1.941 1 97.5 17 VAL B N 1
ATOM 686 C CA . VAL B 1 17 ? 5.234 5.82 -1.038 1 97.5 17 VAL B CA 1
ATOM 687 C C . VAL B 1 17 ? 4.078 6.59 -1.673 1 97.5 17 VAL B C 1
ATOM 689 O O . VAL B 1 17 ? 4.266 7.711 -2.152 1 97.5 17 VAL B O 1
ATOM 692 N N . ARG B 1 18 ? 2.943 5.938 -1.777 1 97.88 18 ARG B N 1
ATOM 693 C CA . ARG B 1 18 ? 1.724 6.598 -2.236 1 97.88 18 ARG B CA 1
ATOM 694 C C . ARG B 1 18 ? 0.575 6.363 -1.261 1 97.88 18 ARG B C 1
ATOM 696 O O . ARG B 1 18 ? 0.257 5.219 -0.93 1 97.88 18 ARG B O 1
ATOM 703 N N . CYS B 1 19 ? 0.002 7.426 -0.825 1 98.38 19 CYS B N 1
ATOM 704 C CA . CYS B 1 19 ? -1.069 7.324 0.159 1 98.38 19 CYS B CA 1
ATOM 705 C C . CYS B 1 19 ? -2.375 7.879 -0.397 1 98.38 19 CYS B C 1
ATOM 707 O O . CYS B 1 19 ? -2.369 8.852 -1.153 1 98.38 19 CYS B O 1
ATOM 709 N N . VAL B 1 20 ? -3.391 7.207 -0.044 1 98 20 VAL B N 1
ATOM 710 C CA . VAL B 1 20 ? -4.738 7.734 -0.237 1 98 20 VAL B CA 1
ATOM 711 C C . VAL B 1 20 ? -5.211 8.414 1.044 1 98 20 VAL B C 1
ATOM 713 O O . VAL B 1 20 ? -5.223 7.805 2.113 1 98 20 VAL B O 1
ATOM 716 N N . VAL B 1 21 ? -5.582 9.703 0.889 1 97.94 21 VAL B N 1
ATOM 717 C CA . VAL B 1 21 ? -6.008 10.516 2.025 1 97.94 21 VAL B CA 1
ATOM 718 C C . VAL B 1 21 ? -7.469 10.922 1.849 1 97.94 21 VAL B C 1
ATOM 720 O O . VAL B 1 21 ? -7.855 11.422 0.79 1 97.94 21 VAL B O 1
ATOM 723 N N . VAL B 1 22 ? -8.25 10.625 2.838 1 97 22 VAL B N 1
ATOM 724 C CA . VAL B 1 22 ? -9.648 11.016 2.869 1 97 22 VAL B CA 1
ATOM 725 C C . VAL B 1 22 ? -9.945 11.797 4.152 1 97 22 VAL B C 1
ATOM 727 O O . VAL B 1 22 ? -9.719 11.289 5.254 1 97 22 VAL B O 1
ATOM 730 N N . ASN B 1 23 ? -10.461 13.031 4.043 1 96.38 23 ASN B N 1
ATOM 731 C CA . ASN B 1 23 ? -10.766 13.867 5.195 1 96.38 23 ASN B CA 1
ATOM 732 C C . ASN B 1 23 ? -9.578 13.953 6.152 1 96.38 23 ASN B C 1
ATOM 734 O O . ASN B 1 23 ? -9.727 13.695 7.352 1 96.38 23 ASN B O 1
ATOM 738 N N . ASN B 1 24 ? -8.445 14.164 5.609 1 96.44 24 ASN B N 1
ATOM 739 C CA . ASN B 1 24 ? -7.195 14.398 6.332 1 96.44 24 ASN B CA 1
ATOM 740 C C . ASN B 1 24 ? -6.707 13.125 7.031 1 96.44 24 ASN B C 1
ATOM 742 O O . ASN B 1 24 ? -5.844 13.188 7.906 1 96.44 24 ASN B O 1
ATOM 746 N N . ARG B 1 25 ? -7.211 11.977 6.68 1 97.38 25 ARG B N 1
ATOM 747 C CA . ARG B 1 25 ? -6.789 10.703 7.246 1 97.38 25 ARG B CA 1
ATOM 748 C C . ARG B 1 25 ? -6.281 9.766 6.156 1 97.38 25 ARG B C 1
ATOM 750 O O . ARG B 1 25 ? -6.895 9.641 5.094 1 97.38 25 ARG B O 1
ATOM 757 N N . ILE B 1 26 ? -5.129 9.141 6.453 1 97.69 26 ILE B N 1
ATOM 758 C CA . ILE B 1 26 ? -4.648 8.117 5.535 1 97.69 26 ILE B CA 1
ATOM 759 C C . ILE B 1 26 ? -5.547 6.887 5.617 1 97.69 26 ILE B C 1
ATOM 761 O O . ILE B 1 26 ? -5.777 6.352 6.703 1 97.69 26 ILE B O 1
ATOM 765 N N . VAL B 1 27 ? -6.074 6.457 4.48 1 97.38 27 VAL B N 1
ATOM 766 C CA . VAL B 1 27 ? -6.973 5.309 4.504 1 97.38 27 VAL B CA 1
ATOM 767 C C . VAL B 1 27 ? -6.32 4.129 3.789 1 97.38 27 VAL B C 1
ATOM 769 O O . VAL B 1 27 ? -6.785 2.99 3.9 1 97.38 27 VAL B O 1
ATOM 772 N N . GLY B 1 28 ? -5.246 4.355 2.992 1 97.06 28 GLY B N 1
ATOM 773 C CA . GLY B 1 28 ? -4.469 3.35 2.281 1 97.06 28 GLY B CA 1
ATOM 774 C C . GLY B 1 28 ? -3.092 3.838 1.878 1 97.06 28 GLY B C 1
ATOM 775 O O . GLY B 1 28 ? -2.865 5.043 1.757 1 97.06 28 GLY B O 1
ATOM 776 N N . ALA B 1 29 ? -2.248 2.893 1.611 1 97.19 29 ALA B N 1
ATOM 777 C CA . ALA B 1 29 ? -0.888 3.24 1.207 1 97.19 29 ALA B CA 1
ATOM 778 C C . ALA B 1 29 ? -0.284 2.154 0.323 1 97.19 29 ALA B C 1
ATOM 780 O O . ALA B 1 29 ? -0.486 0.962 0.568 1 97.19 29 ALA B O 1
ATOM 781 N N . LEU B 1 30 ? 0.371 2.602 -0.625 1 97.31 30 LEU B N 1
ATOM 782 C CA . LEU B 1 30 ? 1.21 1.773 -1.484 1 97.31 30 LEU B CA 1
ATOM 783 C C . LEU B 1 30 ? 2.689 2.027 -1.21 1 97.31 30 LEU B C 1
ATOM 785 O O . LEU B 1 30 ? 3.145 3.174 -1.253 1 97.31 30 LEU B O 1
ATOM 789 N N . LEU B 1 31 ? 3.41 0.976 -0.895 1 96.38 31 LEU B N 1
ATOM 790 C CA . LEU B 1 31 ? 4.844 1.067 -0.63 1 96.38 31 LEU B CA 1
ATOM 791 C C . LEU B 1 31 ? 5.633 0.191 -1.596 1 96.38 31 LEU B C 1
ATOM 793 O O . LEU B 1 31 ? 5.285 -0.973 -1.81 1 96.38 31 LEU B O 1
ATOM 797 N N . ILE B 1 32 ? 6.574 0.786 -2.197 1 96.12 32 ILE B N 1
ATOM 798 C CA . ILE B 1 32 ? 7.535 0.052 -3.014 1 96.12 32 ILE B CA 1
ATOM 799 C C . ILE B 1 32 ? 8.953 0.318 -2.508 1 96.12 32 ILE B C 1
ATOM 801 O O . ILE B 1 32 ? 9.336 1.471 -2.299 1 96.12 32 ILE B O 1
ATOM 805 N N . GLY B 1 33 ? 9.672 -0.783 -2.396 1 93.38 33 GLY B N 1
ATOM 806 C CA . GLY B 1 33 ? 11.031 -0.639 -1.908 1 93.38 33 GLY B CA 1
ATOM 807 C C . GLY B 1 33 ? 11.117 -0.532 -0.397 1 93.38 33 GLY B C 1
ATOM 808 O O . GLY B 1 33 ? 10.117 -0.71 0.3 1 93.38 33 GLY B O 1
ATOM 809 N N . ASP B 1 34 ? 12.289 -0.309 0.088 1 90.88 34 ASP B N 1
ATOM 810 C CA . ASP B 1 34 ? 12.547 -0.192 1.52 1 90.88 34 ASP B CA 1
ATOM 811 C C . ASP B 1 34 ? 12.305 1.233 2.008 1 90.88 34 ASP B C 1
ATOM 813 O O . ASP B 1 34 ? 13.242 2.02 2.146 1 90.88 34 ASP B O 1
ATOM 817 N N . THR B 1 35 ? 11.047 1.691 2.299 1 90.19 35 THR B N 1
ATOM 818 C CA . THR B 1 35 ? 10.664 3.074 2.57 1 90.19 35 THR B CA 1
ATOM 819 C C . THR B 1 35 ? 10.727 3.365 4.066 1 90.19 35 THR B C 1
ATOM 821 O O . THR B 1 35 ? 10.742 4.527 4.48 1 90.19 35 THR B O 1
ATOM 824 N N . GLU B 1 36 ? 10.766 2.312 5.047 1 87.69 36 GLU B N 1
ATOM 825 C CA . GLU B 1 36 ? 10.773 2.449 6.5 1 87.69 36 GLU B CA 1
ATOM 826 C C . GLU B 1 36 ? 9.492 3.113 6.996 1 87.69 36 GLU B C 1
ATOM 828 O O . GLU B 1 36 ? 9.445 3.623 8.117 1 87.69 36 GLU B O 1
ATOM 833 N N . MET B 1 37 ? 8.484 3.24 6.285 1 92.25 37 MET B N 1
ATOM 834 C CA . MET B 1 37 ? 7.234 3.91 6.625 1 92.25 37 MET B CA 1
ATOM 835 C C . MET B 1 37 ? 6.145 2.896 6.953 1 92.25 37 MET B C 1
ATOM 837 O O . MET B 1 37 ? 5.035 3.271 7.348 1 92.25 37 MET B O 1
ATOM 841 N N . GLU B 1 38 ? 6.434 1.665 6.738 1 89.88 38 GLU B N 1
ATOM 842 C CA . GLU B 1 38 ? 5.43 0.614 6.867 1 89.88 38 GLU B CA 1
ATOM 843 C C . GLU B 1 38 ? 4.695 0.713 8.203 1 89.88 38 GLU B C 1
ATOM 845 O O . GLU B 1 38 ? 3.471 0.857 8.234 1 89.88 38 GLU B O 1
ATOM 850 N N . GLU B 1 39 ? 5.406 0.617 9.227 1 89.5 39 GLU B N 1
ATOM 851 C CA . GLU B 1 39 ? 4.809 0.652 10.562 1 89.5 39 GLU B CA 1
ATOM 852 C C . GLU B 1 39 ? 4.113 1.986 10.82 1 89.5 39 GLU B C 1
ATOM 854 O O . GLU B 1 39 ? 3.006 2.02 11.359 1 89.5 39 GLU B O 1
ATOM 859 N N . THR B 1 40 ? 4.77 3.102 10.461 1 93.38 40 THR B N 1
ATOM 860 C CA . THR B 1 40 ? 4.207 4.434 10.656 1 93.38 40 THR B CA 1
ATOM 861 C C . THR B 1 40 ? 2.85 4.555 9.969 1 93.38 40 THR B C 1
ATOM 863 O O . THR B 1 40 ? 1.872 4.984 10.586 1 93.38 40 THR B O 1
ATOM 866 N N . LEU B 1 41 ? 2.773 4.148 8.664 1 94.81 41 LEU B N 1
ATOM 867 C CA . LEU B 1 41 ? 1.538 4.273 7.902 1 94.81 41 LEU B CA 1
ATOM 868 C C . LEU B 1 41 ? 0.46 3.346 8.453 1 94.81 41 LEU B C 1
ATOM 870 O O . LEU B 1 41 ? -0.714 3.717 8.516 1 94.81 41 LEU B O 1
ATOM 874 N N . GLU B 1 42 ? 0.922 2.158 8.836 1 91.94 42 GLU B N 1
ATOM 875 C CA . GLU B 1 42 ? -0.032 1.248 9.461 1 91.94 42 GLU B CA 1
ATOM 876 C C . GLU B 1 42 ? -0.687 1.891 10.68 1 91.94 42 GLU B C 1
ATOM 878 O O . GLU B 1 42 ? -1.907 1.829 10.844 1 91.94 42 GLU B O 1
ATOM 883 N N . ASN B 1 43 ? 0.101 2.496 11.547 1 93.06 43 ASN B N 1
ATOM 884 C CA . ASN B 1 43 ? -0.41 3.129 12.758 1 93.06 43 ASN B CA 1
ATOM 885 C C . ASN B 1 43 ? -1.346 4.289 12.43 1 93.06 43 ASN B C 1
ATOM 887 O O . ASN B 1 43 ? -2.395 4.441 13.062 1 93.06 43 ASN B O 1
ATOM 891 N N . LEU B 1 44 ? -0.967 5.082 11.508 1 95.38 44 LEU B N 1
ATOM 892 C CA . LEU B 1 44 ? -1.798 6.215 11.109 1 95.38 44 LEU B CA 1
ATOM 893 C C . LEU B 1 44 ? -3.158 5.742 10.609 1 95.38 44 LEU B C 1
ATOM 895 O O . LEU B 1 44 ? -4.184 6.352 10.922 1 95.38 44 LEU B O 1
ATOM 899 N N . ILE B 1 45 ? -3.16 4.711 9.734 1 95.56 45 ILE B N 1
ATOM 900 C CA . ILE B 1 45 ? -4.387 4.18 9.156 1 95.56 45 ILE B CA 1
ATOM 901 C C . ILE B 1 45 ? -5.258 3.574 10.258 1 95.56 45 ILE B C 1
ATOM 903 O O . ILE B 1 45 ? -6.441 3.906 10.375 1 95.56 45 ILE B O 1
ATOM 907 N N . LEU B 1 46 ? -4.617 2.73 11.125 1 92.38 46 LEU B N 1
ATOM 908 C CA . LEU B 1 46 ? -5.348 2.031 12.18 1 92.38 46 LEU B CA 1
ATOM 909 C C . LEU B 1 46 ? -5.965 3.023 13.156 1 92.38 46 LEU B C 1
ATOM 911 O O . LEU B 1 46 ? -7.109 2.844 13.586 1 92.38 46 LEU B O 1
ATOM 915 N N . ASN B 1 47 ? -5.27 4.055 13.469 1 94.56 47 ASN B N 1
ATOM 916 C CA . ASN B 1 47 ? -5.719 5.016 14.469 1 94.56 47 ASN B CA 1
ATOM 917 C C . ASN B 1 47 ? -6.594 6.102 13.852 1 94.56 47 ASN B C 1
ATOM 919 O O . ASN B 1 47 ? -7.117 6.961 14.562 1 94.56 47 ASN B O 1
ATOM 923 N N . LYS B 1 48 ? -6.703 6.012 12.578 1 96 48 LYS B N 1
ATOM 924 C CA . LYS B 1 48 ? -7.445 7.043 11.867 1 96 48 LYS B CA 1
ATOM 925 C C . LYS B 1 48 ? -6.961 8.438 12.25 1 96 48 LYS B C 1
ATOM 927 O O . LYS B 1 48 ? -7.766 9.32 12.555 1 96 48 LYS B O 1
ATOM 932 N N . THR B 1 49 ? -5.699 8.578 12.266 1 96.5 49 THR B N 1
ATOM 933 C CA . THR B 1 49 ? -5.078 9.797 12.773 1 96.5 49 THR B CA 1
ATOM 934 C C . THR B 1 49 ? -5.422 10.992 11.883 1 96.5 49 THR B C 1
ATOM 936 O O . THR B 1 49 ? -5.32 10.906 10.664 1 96.5 49 THR B O 1
ATOM 939 N N . ASP B 1 50 ? -5.898 12.148 12.477 1 96.62 50 ASP B N 1
ATOM 940 C CA . ASP B 1 50 ? -6.199 13.375 11.758 1 96.62 50 ASP B CA 1
ATOM 941 C C . ASP B 1 50 ? -4.926 14.164 11.453 1 96.62 50 ASP B C 1
ATOM 943 O O . ASP B 1 50 ?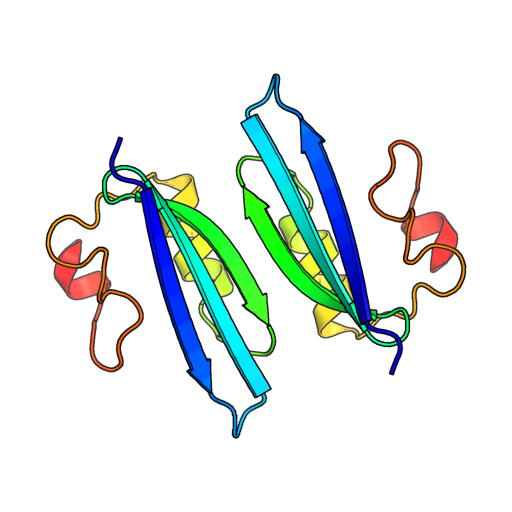 -4.223 14.594 12.367 1 96.62 50 ASP B O 1
ATOM 947 N N . LEU B 1 51 ? -4.594 14.336 10.172 1 96.94 51 LEU B N 1
ATOM 948 C CA . LEU B 1 51 ? -3.395 15.039 9.734 1 96.94 51 LEU B CA 1
ATOM 949 C C . LEU B 1 51 ? -3.738 16.453 9.289 1 96.94 51 LEU B C 1
ATOM 951 O O . LEU B 1 51 ? -3.098 17 8.383 1 96.94 51 LEU B O 1
ATOM 955 N N . GLU B 1 52 ? -4.77 16.969 9.75 1 94.31 52 GLU B N 1
ATOM 956 C CA . GLU B 1 52 ? -5.148 18.344 9.391 1 94.31 52 GLU B CA 1
ATOM 957 C C . GLU B 1 52 ? -3.947 19.281 9.43 1 94.31 52 GLU B C 1
ATOM 959 O O . GLU B 1 52 ? -3.174 19.25 10.391 1 94.31 52 GLU B O 1
ATOM 964 N N . GLY B 1 53 ? -3.744 20.062 8.336 1 94.31 53 GLY B N 1
ATOM 965 C CA . GLY B 1 53 ? -2.627 20.984 8.242 1 94.31 53 GLY B CA 1
ATOM 966 C C . GLY B 1 53 ? -1.414 20.406 7.551 1 94.31 53 GLY B C 1
ATOM 967 O O . GLY B 1 53 ? -0.592 21.141 6.996 1 94.31 53 GLY B O 1
ATOM 968 N N . ILE B 1 54 ? -1.326 19.062 7.559 1 95.88 54 ILE B N 1
ATOM 969 C CA . ILE B 1 54 ? -0.129 18.469 6.969 1 95.88 54 ILE B CA 1
ATOM 970 C C . ILE B 1 54 ? -0.519 17.312 6.059 1 95.88 54 ILE B C 1
ATOM 972 O O . ILE B 1 54 ? 0.342 16.562 5.605 1 95.88 54 ILE B O 1
ATOM 976 N N . ALA B 1 55 ? -1.693 17.047 5.77 1 96 55 ALA B N 1
ATOM 977 C CA . ALA B 1 55 ? -2.195 15.914 4.996 1 96 55 ALA B CA 1
ATOM 978 C C . ALA B 1 55 ? -1.531 15.852 3.623 1 96 55 ALA B C 1
ATOM 980 O O . ALA B 1 55 ? -1.382 14.773 3.047 1 96 55 ALA B O 1
ATOM 981 N N . ASP B 1 56 ? -1.043 17.016 3.141 1 95.56 56 ASP B N 1
ATOM 982 C CA . ASP B 1 56 ? -0.473 17.062 1.798 1 95.56 56 ASP B CA 1
ATOM 983 C C . ASP B 1 56 ? 1.054 17.062 1.849 1 95.56 56 ASP B C 1
ATOM 985 O O . ASP B 1 56 ? 1.715 17 0.811 1 95.56 56 ASP B O 1
ATOM 989 N N . THR B 1 57 ? 1.552 17.125 3.074 1 95.31 57 THR B N 1
ATOM 990 C CA . THR B 1 57 ? 2.99 17.328 3.166 1 95.31 57 THR B CA 1
ATOM 991 C C . THR B 1 57 ? 3.631 16.312 4.109 1 95.31 57 THR B C 1
ATOM 993 O O . THR B 1 57 ? 4.855 16.281 4.258 1 95.31 57 THR B O 1
ATOM 996 N N . PHE B 1 58 ? 2.895 15.422 4.75 1 96.44 58 PHE B N 1
ATOM 997 C CA . PHE B 1 58 ? 3.357 14.57 5.84 1 96.44 58 PHE B CA 1
ATOM 998 C C . PHE B 1 58 ? 4.445 13.617 5.355 1 96.44 58 PHE B C 1
ATOM 1000 O O . PHE B 1 58 ? 5.207 13.078 6.156 1 96.44 58 PHE B O 1
ATOM 1007 N N . LEU B 1 59 ? 4.57 13.414 4.051 1 96.81 59 LEU B N 1
ATOM 1008 C CA . LEU B 1 59 ? 5.598 12.523 3.521 1 96.81 59 LEU B CA 1
ATOM 1009 C C . LEU B 1 59 ? 6.875 13.297 3.203 1 96.81 59 LEU B C 1
ATOM 1011 O O . LEU B 1 59 ? 7.879 12.703 2.803 1 96.81 59 LEU B O 1
ATOM 1015 N N . GLU B 1 60 ? 6.836 14.641 3.33 1 94.94 60 GLU B N 1
ATOM 1016 C CA . GLU B 1 60 ? 7.984 15.461 2.959 1 94.94 60 GLU B CA 1
ATOM 1017 C C . GLU B 1 60 ? 9.125 15.289 3.955 1 94.94 60 GLU B C 1
ATOM 1019 O O . GLU B 1 60 ? 8.898 15.039 5.141 1 94.94 60 GLU B O 1
ATOM 1024 N N . PRO B 1 61 ? 10.383 15.391 3.32 1 90.81 61 PRO B N 1
ATOM 1025 C CA . PRO B 1 61 ? 11.539 15.32 4.215 1 90.81 61 PRO B CA 1
ATOM 1026 C C . PRO B 1 61 ? 11.5 16.375 5.316 1 90.81 61 PRO B C 1
ATOM 1028 O O . PRO B 1 61 ? 11.102 17.516 5.062 1 90.81 61 PRO B O 1
ATOM 1031 N N . GLY B 1 62 ? 11.766 16.031 6.418 1 89.81 62 GLY B N 1
ATOM 1032 C CA . GLY B 1 62 ? 11.828 16.984 7.512 1 89.81 62 GLY B CA 1
ATOM 1033 C C . GLY B 1 62 ? 10.547 17.062 8.32 1 89.81 62 GLY B C 1
ATOM 1034 O O . GLY B 1 62 ? 10.5 17.688 9.375 1 89.81 62 GLY B O 1
ATOM 1035 N N . VAL B 1 63 ? 9.469 16.547 7.797 1 91.06 63 VAL B N 1
ATOM 1036 C CA . VAL B 1 63 ? 8.234 16.484 8.57 1 91.06 63 V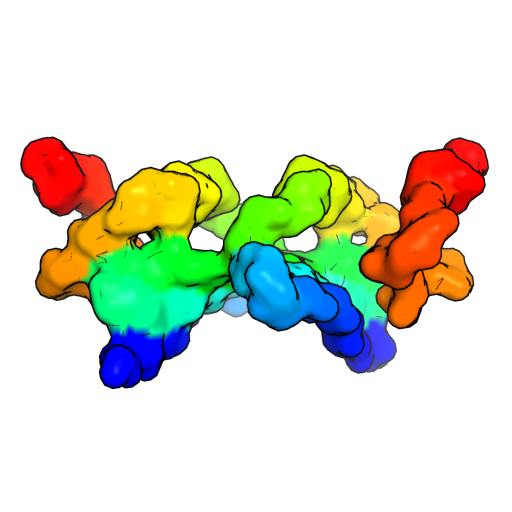AL B CA 1
ATOM 1037 C C . VAL B 1 63 ? 8.359 15.406 9.648 1 91.06 63 VAL B C 1
ATOM 1039 O O . 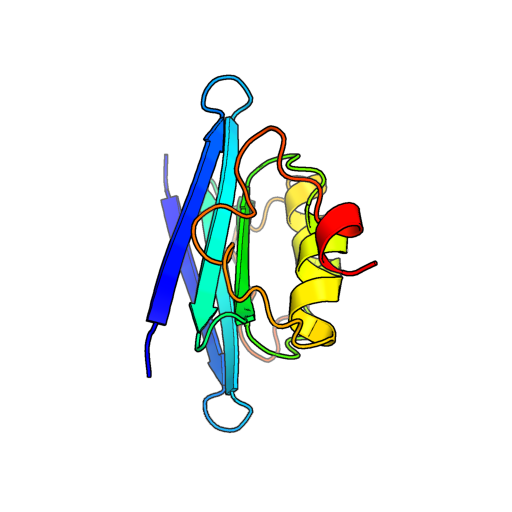VAL B 1 63 ? 8.656 14.25 9.352 1 91.06 63 VAL B O 1
ATOM 1042 N N . ASP B 1 64 ? 8.227 15.812 10.891 1 91.06 64 ASP B N 1
ATOM 1043 C CA . ASP B 1 64 ? 8.219 14.891 12.023 1 91.06 64 ASP B CA 1
ATOM 1044 C C . ASP B 1 64 ? 6.809 14.719 12.578 1 91.06 64 ASP B C 1
ATOM 1046 O O . ASP B 1 64 ? 6.309 15.586 13.297 1 91.06 64 ASP B O 1
ATOM 1050 N N . LEU B 1 65 ? 6.281 13.594 12.305 1 89.69 65 LEU B N 1
ATOM 1051 C CA . LEU B 1 65 ? 4.902 13.336 12.711 1 89.69 65 LEU B CA 1
ATOM 1052 C C . LEU B 1 65 ? 4.77 13.328 14.227 1 89.69 65 LEU B C 1
ATOM 1054 O O . LEU B 1 65 ? 3.701 13.633 14.766 1 89.69 65 LEU B O 1
ATOM 1058 N N . ASP B 1 66 ? 5.797 12.93 14.836 1 87.69 66 ASP B N 1
ATOM 1059 C CA . ASP B 1 66 ? 5.754 12.93 16.297 1 87.69 66 ASP B CA 1
ATOM 1060 C C . ASP B 1 66 ? 5.531 14.344 16.844 1 87.69 66 ASP B C 1
ATOM 1062 O O . ASP B 1 66 ? 4.906 14.523 17.891 1 87.69 66 ASP B O 1
ATOM 1066 N N . ASP B 1 67 ? 6.109 15.359 16.219 1 87.62 67 ASP B N 1
ATOM 1067 C CA . ASP B 1 67 ? 5.93 16.75 16.609 1 87.62 67 ASP B CA 1
ATOM 1068 C C . ASP B 1 67 ? 4.473 17.188 16.453 1 87.62 67 ASP B C 1
ATOM 1070 O O . ASP B 1 67 ? 4.004 18.078 17.156 1 87.62 67 ASP B O 1
ATOM 1074 N N . TYR B 1 68 ? 3.865 16.531 15.508 1 84.12 68 TYR B N 1
ATOM 1075 C CA . TYR B 1 68 ? 2.506 16.938 15.164 1 84.12 68 TYR B CA 1
ATOM 1076 C C . TYR B 1 68 ? 1.496 16.328 16.141 1 84.12 68 TYR B C 1
ATOM 1078 O O . TYR B 1 68 ? 0.488 16.969 16.469 1 84.12 68 TYR B O 1
ATOM 1086 N N . PHE B 1 69 ? 1.726 15.125 16.484 1 84 69 PHE B N 1
ATOM 1087 C CA . PHE B 1 69 ? 0.731 14.438 17.297 1 84 69 PHE B CA 1
ATOM 1088 C C . PHE B 1 69 ? 1.07 14.547 18.781 1 84 69 PHE B C 1
ATOM 1090 O O . PHE B 1 69 ? 0.291 14.117 19.641 1 84 69 PHE B O 1
ATOM 1097 N N . ASP B 1 70 ? 2.229 14.945 19.172 1 72.94 70 ASP B N 1
ATOM 1098 C CA . ASP B 1 70 ? 2.502 15.219 20.578 1 72.94 70 ASP B CA 1
ATOM 1099 C C . ASP B 1 70 ? 1.874 16.547 21 1 72.94 70 ASP B C 1
ATOM 1101 O O . ASP B 1 70 ? 1.664 17.438 20.188 1 72.94 70 ASP B O 1
#

Nearest PDB structures (foldseek):
  6zk7-assembly1_AAAA  TM=9.304E-01  e=3.496E-03  Homo sapiens
  3klj-assembly1_A  TM=7.591E-01  e=6.836E-02  Clostridium acetobutylicum
  8c0z-assembly1_E  TM=7.254E-01  e=9.070E-01  Aromatoleum aromaticum
  2e5a-assembly1_A  TM=4.214E-01  e=1.623E+00  Bos taurus
  7xi1-assembly1_A  TM=3.656E-01  e=1.521E+00  Pseudomonas aeruginosa

Secondary structure (DSSP, 8-state):
--EEEEEEEETTTTEEEEEEEETTEEEEEEEESS-S-HHHHHHHHHTT---TTTTTTTTSTT--HHHHH-/--EEEEEEEETTTTEEEEEEEETTEEEEEEEESS-S-HHHHHHHHHTT---TTTTTTTTSTT--HHHHH-

Foldseek 3Di:
DDWDKEKDDDVVQGWIWIFIDDQQATQDIDIDGDLVCVVVNVVRNVVRPRRPPCSHPCSPPPRDVVVVVD/DDWDKEKDDDVVQGWIWIFIDDQQATQDIDIDGDLVCVVVNVVRNVVRPRRPPCSHPCSPPPRDVVVVVD

Solvent-accessible surface area (backbone atoms only — not comparable to full-atom values): 8088 Å² total; per-residue (Å²): 131,59,69,50,76,42,75,46,75,41,78,90,73,58,27,35,41,37,33,37,29,47,74,37,16,45,53,28,41,30,47,20,55,89,71,86,43,62,66,58,52,49,49,36,36,75,64,54,42,78,31,76,96,35,61,85,44,62,77,40,88,86,54,55,65,65,71,68,74,98,131,61,68,48,76,41,76,45,75,39,78,90,74,57,26,36,41,36,32,39,30,46,74,38,16,46,53,29,41,30,47,22,56,89,70,88,41,64,67,60,52,49,50,35,38,74,64,54,41,78,31,74,95,35,62,86,45,62,79,40,89,87,55,55,65,65,71,67,74,97

pLDDT: mean 93.61, std 5.05, range [71.81, 98.38]

Organism: Caenorhabditis brenneri (NCBI:txid135651)